Protein AF-A0A9P5UHA1-F1 (afdb_monomer_lite)

Structure (mmCIF, N/CA/C/O backbone):
data_AF-A0A9P5UHA1-F1
#
_entry.id   AF-A0A9P5UHA1-F1
#
loop_
_atom_site.group_PDB
_atom_site.id
_atom_site.type_symbol
_atom_site.label_atom_id
_atom_site.label_alt_id
_atom_site.label_comp_id
_atom_site.label_asym_id
_atom_site.label_entity_id
_atom_site.label_seq_id
_atom_site.pdbx_PDB_ins_code
_atom_site.Cartn_x
_atom_site.Cartn_y
_atom_site.Cartn_z
_atom_site.occupancy
_atom_site.B_iso_or_equiv
_atom_site.auth_seq_id
_atom_site.auth_comp_id
_atom_site.auth_asym_id
_atom_site.auth_atom_id
_atom_site.pdbx_PDB_model_num
ATOM 1 N N . MET A 1 1 ? 18.880 -6.235 7.505 1.00 49.12 1 MET A N 1
ATOM 2 C CA . MET A 1 1 ? 17.506 -5.690 7.528 1.00 49.12 1 MET A CA 1
ATOM 3 C C . MET A 1 1 ? 16.710 -6.531 8.517 1.00 49.12 1 MET A C 1
ATOM 5 O O . MET A 1 1 ? 16.759 -7.749 8.415 1.00 49.12 1 MET A O 1
ATOM 9 N N . ASN A 1 2 ? 16.165 -5.928 9.575 1.00 41.81 2 ASN A N 1
ATOM 10 C CA . ASN A 1 2 ? 15.717 -6.647 10.773 1.00 41.81 2 ASN A CA 1
ATOM 11 C C . ASN A 1 2 ? 14.260 -7.117 10.596 1.00 41.81 2 ASN A C 1
ATOM 13 O O . ASN A 1 2 ? 13.336 -6.338 10.808 1.00 41.81 2 ASN A O 1
ATOM 17 N N . ILE A 1 3 ? 14.070 -8.374 10.176 1.00 53.56 3 ILE A N 1
ATOM 18 C CA . ILE A 1 3 ? 12.766 -9.024 9.904 1.00 53.56 3 ILE A CA 1
ATOM 19 C C . ILE A 1 3 ? 11.757 -8.831 11.053 1.00 53.56 3 ILE A C 1
ATOM 21 O O . ILE A 1 3 ? 10.558 -8.708 10.821 1.00 53.56 3 ILE A O 1
ATOM 25 N N . HIS A 1 4 ? 12.241 -8.707 12.291 1.00 47.53 4 HIS A N 1
ATOM 26 C CA . HIS A 1 4 ? 11.411 -8.481 13.475 1.00 47.53 4 HIS A CA 1
ATOM 27 C C . HIS A 1 4 ? 10.586 -7.186 13.434 1.00 47.53 4 HIS A C 1
ATOM 29 O O . HIS A 1 4 ? 9.484 -7.168 13.974 1.00 47.53 4 HIS A O 1
ATOM 35 N N . ALA A 1 5 ? 11.073 -6.123 12.781 1.00 57.66 5 ALA A N 1
ATOM 36 C CA . ALA A 1 5 ? 10.343 -4.857 12.709 1.00 57.66 5 ALA A CA 1
ATOM 37 C C . ALA A 1 5 ? 9.067 -4.980 11.863 1.00 57.66 5 ALA A C 1
ATOM 39 O O . ALA A 1 5 ? 8.036 -4.440 12.244 1.00 57.66 5 ALA A O 1
ATOM 40 N N . PHE A 1 6 ? 9.122 -5.731 10.759 1.00 56.19 6 PHE A N 1
ATOM 41 C CA . PHE A 1 6 ? 7.968 -5.975 9.889 1.00 56.19 6 PHE A CA 1
ATOM 42 C C . PHE A 1 6 ? 6.950 -6.924 10.528 1.00 56.19 6 PHE A C 1
ATOM 44 O O . PHE A 1 6 ? 5.748 -6.708 10.411 1.00 56.19 6 PHE A O 1
ATOM 51 N N . VAL A 1 7 ? 7.425 -7.936 11.263 1.00 56.34 7 VAL A N 1
ATOM 52 C CA . VAL A 1 7 ? 6.557 -8.894 11.967 1.00 56.34 7 VAL A CA 1
ATOM 53 C C . VAL A 1 7 ? 5.792 -8.231 13.120 1.00 56.34 7 VAL A C 1
ATOM 55 O O . VAL A 1 7 ? 4.604 -8.494 13.291 1.00 56.34 7 VAL A O 1
ATOM 58 N N . GLU A 1 8 ? 6.431 -7.344 13.889 1.00 59.94 8 GLU A N 1
ATOM 59 C CA . GLU A 1 8 ? 5.745 -6.541 14.917 1.00 59.94 8 GLU A CA 1
ATOM 60 C C . GLU A 1 8 ? 4.771 -5.528 14.289 1.00 59.94 8 GLU A C 1
ATOM 62 O O . GLU A 1 8 ? 3.646 -5.372 14.772 1.00 59.94 8 GLU A O 1
ATOM 67 N N . LEU A 1 9 ? 5.140 -4.918 13.151 1.00 58.16 9 LEU A N 1
ATOM 68 C CA . LEU A 1 9 ? 4.223 -4.108 12.335 1.00 58.16 9 LEU A CA 1
ATOM 69 C C . LEU A 1 9 ? 2.974 -4.910 11.927 1.00 58.16 9 LEU A C 1
ATOM 71 O O . LEU A 1 9 ? 1.869 -4.374 11.982 1.00 58.16 9 LEU A O 1
ATOM 75 N N . GLY A 1 10 ? 3.149 -6.211 11.664 1.00 62.62 10 GLY A N 1
ATOM 76 C CA . GLY A 1 10 ? 2.119 -7.237 11.471 1.00 62.62 10 GLY A CA 1
ATOM 77 C C . GLY A 1 10 ? 0.877 -7.074 12.346 1.00 62.62 10 GLY A C 1
ATOM 78 O O . GLY A 1 10 ? -0.252 -7.103 11.865 1.00 62.62 10 GLY A O 1
ATOM 79 N N . ARG A 1 11 ? 1.088 -6.869 13.651 1.00 62.72 11 ARG A N 1
ATOM 80 C CA . ARG A 1 11 ? 0.007 -6.763 14.647 1.00 62.72 11 ARG A CA 1
ATOM 81 C C . ARG A 1 11 ? -0.596 -5.360 14.715 1.00 62.72 11 ARG A C 1
ATOM 83 O O . ARG A 1 11 ? -1.748 -5.207 15.107 1.00 62.72 11 ARG A O 1
ATOM 90 N N . HIS A 1 12 ? 0.159 -4.338 14.317 1.00 62.19 12 HIS A N 1
ATOM 91 C CA . HIS A 1 12 ? -0.316 -2.956 14.227 1.00 62.19 12 HIS A CA 1
ATOM 92 C C . HIS A 1 12 ? -1.093 -2.671 12.931 1.00 62.19 12 HIS A C 1
ATOM 94 O O . HIS A 1 12 ? -1.916 -1.749 12.909 1.00 62.19 12 HIS A O 1
ATOM 100 N N . PHE A 1 13 ? -0.897 -3.479 11.884 1.00 69.12 13 PHE A N 1
ATOM 101 C CA . PHE A 1 13 ? -1.538 -3.319 10.575 1.00 69.12 13 PHE A CA 1
ATOM 102 C C . PHE A 1 13 ? -3.074 -3.390 10.601 1.00 69.12 13 PHE A C 1
ATOM 104 O O . PHE A 1 13 ? -3.727 -2.775 9.760 1.00 69.12 13 PHE A O 1
ATOM 111 N N . GLU A 1 14 ? -3.687 -4.016 11.613 1.00 75.56 14 GLU A N 1
ATOM 112 C CA . GLU A 1 14 ? -5.151 -4.010 11.785 1.00 75.56 14 GLU A CA 1
ATOM 113 C C . GLU A 1 14 ? -5.740 -2.631 12.133 1.00 75.56 14 GLU A C 1
ATOM 115 O O . GLU A 1 14 ? -6.955 -2.419 12.039 1.00 75.56 14 GLU A O 1
ATOM 120 N N . SER A 1 15 ? -4.905 -1.699 12.587 1.00 84.44 15 SER A N 1
ATOM 121 C CA . SER A 1 15 ? -5.307 -0.347 13.0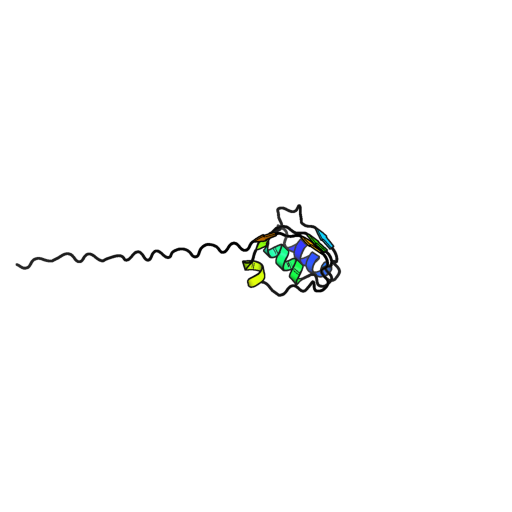00 1.00 84.44 15 SER A CA 1
ATOM 122 C C . SER A 1 15 ? -4.750 0.751 12.104 1.00 84.44 15 SER A C 1
ATOM 124 O O . SER A 1 15 ? -5.079 1.918 12.288 1.00 84.44 15 SER A O 1
ATOM 126 N N . LEU A 1 16 ? -3.892 0.387 11.158 1.00 89.62 16 LEU A N 1
ATOM 127 C CA . LEU A 1 16 ? -3.079 1.340 10.435 1.00 89.62 16 LEU A CA 1
ATOM 128 C C . LEU A 1 16 ? -3.886 1.939 9.274 1.00 89.62 16 LEU A C 1
ATOM 130 O O . LEU A 1 16 ? -4.297 1.232 8.354 1.00 89.62 16 LEU A O 1
ATOM 134 N N . GLU A 1 17 ? -4.147 3.244 9.356 1.00 93.88 17 GLU A N 1
ATOM 135 C CA . GLU A 1 17 ? -4.979 3.983 8.396 1.00 93.88 17 GLU A CA 1
ATOM 136 C C . GLU A 1 17 ? -4.150 4.745 7.356 1.00 93.88 17 GLU A C 1
ATOM 138 O O . GLU A 1 17 ? -4.594 4.909 6.219 1.00 93.88 17 GLU A O 1
ATOM 143 N N . GLU A 1 18 ? -2.936 5.180 7.701 1.00 95.31 18 GLU A N 1
ATOM 144 C CA . GLU A 1 18 ? -2.084 5.977 6.815 1.00 95.31 18 GLU A CA 1
ATOM 145 C C . GLU A 1 18 ? -0.634 5.484 6.822 1.00 95.31 18 GLU A C 1
ATOM 147 O O . GLU A 1 18 ? -0.013 5.356 7.877 1.00 95.31 18 GLU A O 1
ATOM 152 N N . VAL A 1 19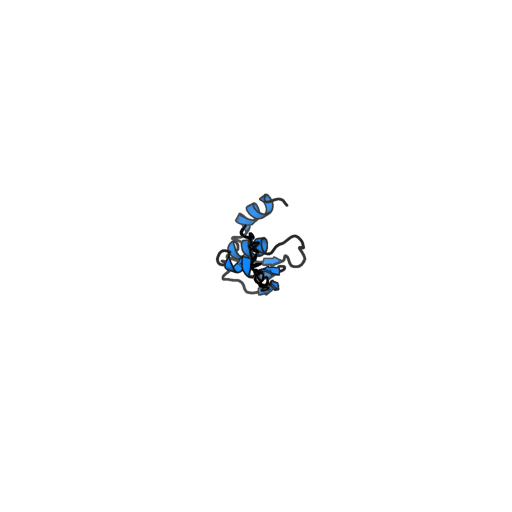 ? -0.086 5.240 5.630 1.00 93.56 19 VAL A N 1
ATOM 153 C CA . VAL A 1 19 ? 1.318 4.861 5.408 1.00 93.56 19 VAL A CA 1
ATOM 154 C C . VAL A 1 19 ? 1.933 5.794 4.371 1.00 93.56 19 VAL A C 1
ATOM 156 O O . VAL A 1 19 ? 1.403 5.908 3.265 1.00 93.56 19 VAL A O 1
ATOM 159 N N . ASP A 1 20 ? 3.080 6.402 4.689 1.00 94.56 20 ASP A N 1
ATOM 160 C CA . ASP A 1 20 ? 3.928 7.105 3.716 1.00 94.56 20 ASP A CA 1
ATOM 161 C C . ASP A 1 20 ? 5.366 6.558 3.757 1.00 94.56 20 ASP A C 1
ATOM 163 O O . ASP A 1 20 ? 6.097 6.739 4.729 1.00 94.56 20 ASP A O 1
ATOM 167 N N . LEU A 1 21 ? 5.753 5.885 2.674 1.00 92.94 21 LEU A N 1
ATOM 168 C CA . LEU A 1 21 ? 7.074 5.318 2.391 1.00 92.94 21 LEU A CA 1
ATOM 169 C C . LEU A 1 21 ? 7.722 5.994 1.171 1.00 92.94 21 LEU A C 1
ATOM 171 O O . LEU A 1 21 ? 8.680 5.478 0.602 1.00 92.94 21 LEU A O 1
ATOM 175 N N . GLY A 1 22 ? 7.207 7.146 0.728 1.00 84.62 22 GLY A N 1
ATOM 176 C CA . GLY A 1 22 ? 7.609 7.787 -0.528 1.00 84.62 22 GLY A CA 1
ATOM 177 C C . GLY A 1 22 ? 9.057 8.293 -0.581 1.00 84.62 22 GLY A C 1
ATOM 178 O O . GLY A 1 22 ? 9.495 8.717 -1.647 1.00 84.62 22 GLY A O 1
ATOM 179 N N . LEU A 1 23 ? 9.783 8.281 0.542 1.00 84.88 23 LEU A N 1
ATOM 180 C CA . LEU A 1 23 ? 11.201 8.657 0.647 1.00 84.88 23 LEU A CA 1
ATOM 181 C C . LEU A 1 23 ? 12.080 7.501 1.154 1.00 84.88 23 LEU A C 1
ATOM 183 O O . LEU A 1 23 ? 13.241 7.711 1.500 1.00 84.88 23 LEU A O 1
ATOM 187 N N . THR A 1 24 ? 11.533 6.288 1.251 1.00 87.75 24 THR A N 1
ATOM 188 C CA . THR A 1 24 ? 12.243 5.142 1.818 1.00 87.75 24 THR A CA 1
ATOM 189 C C . THR A 1 24 ? 12.856 4.296 0.707 1.00 87.75 24 THR A C 1
ATOM 191 O O . THR A 1 24 ? 12.173 3.503 0.069 1.00 87.75 24 THR A O 1
ATOM 194 N N . GLU A 1 25 ? 14.166 4.434 0.498 1.00 84.69 25 GLU A N 1
ATOM 195 C CA . GLU A 1 25 ? 14.905 3.711 -0.555 1.00 84.69 25 GLU A CA 1
ATOM 196 C C . GLU A 1 25 ? 15.044 2.204 -0.289 1.00 84.69 25 GLU A C 1
ATOM 198 O O . GLU A 1 25 ? 15.315 1.428 -1.199 1.00 84.69 25 GLU A O 1
ATOM 203 N N . SER A 1 26 ? 14.858 1.775 0.960 1.00 89.44 26 SER A N 1
ATOM 204 C CA . SER A 1 26 ? 14.985 0.375 1.370 1.00 89.44 26 SER A CA 1
ATOM 205 C C . SER A 1 26 ? 13.691 -0.431 1.248 1.00 89.44 26 SER A C 1
ATOM 207 O O . SER A 1 26 ? 13.670 -1.579 1.682 1.00 89.44 26 SER A O 1
ATOM 209 N N . VAL A 1 27 ? 12.599 0.176 0.776 1.00 91.19 27 VAL A N 1
ATOM 210 C CA . VAL A 1 27 ? 11.316 -0.514 0.601 1.00 91.19 27 VAL A CA 1
ATOM 211 C C . VAL A 1 27 ? 11.270 -1.065 -0.813 1.00 91.19 27 VAL A C 1
ATOM 213 O O . VAL A 1 27 ? 11.276 -0.306 -1.781 1.00 91.19 27 VAL A O 1
ATOM 216 N N . ASP A 1 28 ? 11.227 -2.387 -0.916 1.00 93.19 28 ASP A N 1
ATOM 217 C CA . ASP A 1 28 ? 11.051 -3.078 -2.184 1.00 93.19 28 ASP A CA 1
ATOM 218 C C . ASP A 1 28 ? 9.568 -3.355 -2.483 1.00 93.19 28 ASP A C 1
ATOM 220 O O . ASP A 1 28 ? 8.667 -3.097 -1.680 1.00 93.19 28 ASP A O 1
ATOM 224 N N . SER A 1 29 ? 9.317 -3.866 -3.685 1.00 94.19 29 SER A N 1
ATOM 225 C CA . SER A 1 29 ? 7.971 -4.167 -4.168 1.00 94.19 29 SER A CA 1
ATOM 226 C C . SER A 1 29 ? 7.266 -5.264 -3.352 1.00 94.19 29 SER A C 1
ATOM 228 O O . SER A 1 29 ? 6.058 -5.170 -3.137 1.00 94.19 29 SER A O 1
ATOM 230 N N . HIS A 1 30 ? 7.998 -6.255 -2.826 1.00 94.06 30 HIS A N 1
ATOM 231 C CA . HIS A 1 30 ? 7.411 -7.296 -1.973 1.00 94.06 30 HIS A CA 1
ATOM 232 C C . HIS A 1 30 ? 6.919 -6.706 -0.648 1.00 94.06 30 HIS A C 1
ATOM 234 O O . HIS A 1 30 ? 5.808 -6.992 -0.219 1.00 94.06 30 HIS A O 1
ATOM 240 N N . MET A 1 31 ? 7.687 -5.801 -0.040 1.00 93.62 31 MET A N 1
ATOM 241 C CA . MET A 1 31 ? 7.273 -5.110 1.183 1.00 93.62 31 MET A CA 1
ATOM 242 C C . MET A 1 31 ? 6.025 -4.245 0.965 1.00 93.62 31 MET A C 1
ATOM 244 O O . MET A 1 31 ? 5.181 -4.144 1.855 1.00 93.62 31 MET A O 1
ATOM 248 N N . VAL A 1 32 ? 5.888 -3.613 -0.208 1.00 94.50 32 VAL A N 1
ATOM 249 C CA . VAL A 1 32 ? 4.663 -2.881 -0.573 1.00 94.50 32 VAL A CA 1
ATOM 250 C C . VAL A 1 32 ? 3.477 -3.838 -0.663 1.00 94.50 32 VAL A C 1
ATOM 252 O O . VAL A 1 32 ? 2.421 -3.552 -0.096 1.00 94.50 32 VAL A O 1
ATOM 255 N N . GLN A 1 33 ? 3.657 -4.971 -1.342 1.00 95.44 33 GLN A N 1
ATOM 256 C CA . GLN A 1 33 ? 2.635 -6.004 -1.471 1.00 95.44 33 GLN A CA 1
ATOM 257 C C . GLN A 1 33 ? 2.189 -6.521 -0.088 1.00 95.44 33 GLN A C 1
ATOM 259 O O . GLN A 1 33 ? 0.993 -6.499 0.206 1.00 95.44 33 GLN A O 1
ATOM 264 N N . ASP A 1 34 ? 3.131 -6.848 0.802 1.00 93.00 34 ASP A N 1
ATOM 265 C CA . ASP A 1 34 ? 2.857 -7.317 2.169 1.00 93.00 34 ASP A CA 1
ATOM 266 C C . ASP A 1 34 ? 2.003 -6.323 2.974 1.00 93.00 34 ASP A C 1
ATOM 268 O O . ASP A 1 34 ? 1.084 -6.714 3.701 1.00 93.00 34 ASP A O 1
ATOM 272 N N . ILE A 1 35 ? 2.273 -5.020 2.841 1.00 92.31 35 ILE A N 1
ATOM 273 C CA . ILE A 1 35 ? 1.506 -3.970 3.525 1.00 92.31 35 ILE A CA 1
ATOM 274 C C . ILE A 1 35 ? 0.062 -3.935 3.011 1.00 92.31 35 ILE A C 1
ATOM 276 O O . ILE A 1 35 ? -0.874 -3.888 3.814 1.00 92.31 35 ILE A O 1
ATOM 280 N N . LEU A 1 36 ? -0.139 -3.979 1.691 1.00 93.69 36 LEU A N 1
ATOM 281 C CA . LEU A 1 36 ? -1.474 -3.946 1.079 1.00 93.69 36 LEU A CA 1
ATOM 282 C C . LEU A 1 36 ? -2.293 -5.214 1.393 1.00 93.69 36 LEU A C 1
ATOM 284 O O . LEU A 1 36 ? -3.522 -5.151 1.504 1.00 93.69 36 LEU A O 1
ATOM 288 N N . GLU A 1 37 ? -1.622 -6.348 1.592 1.00 94.00 37 GLU A N 1
ATOM 289 C CA . GLU A 1 37 ? -2.219 -7.615 2.035 1.00 94.00 37 GLU A CA 1
ATOM 290 C C . GLU A 1 37 ? -2.513 -7.675 3.540 1.00 94.00 37 GLU A C 1
ATOM 292 O O . GLU A 1 37 ? -3.392 -8.429 3.958 1.00 94.00 37 GLU A O 1
ATOM 297 N N . SER A 1 38 ? -1.826 -6.872 4.355 1.00 91.69 38 SER A N 1
ATOM 298 C CA . SER A 1 38 ? -1.921 -6.952 5.821 1.00 91.69 38 SER A CA 1
ATOM 299 C C . SER A 1 38 ? -2.744 -5.834 6.470 1.00 91.69 38 SER A C 1
ATOM 301 O O . SER A 1 38 ? -3.140 -5.978 7.625 1.00 91.69 38 SER A O 1
ATOM 303 N N . CYS A 1 39 ? -3.027 -4.726 5.769 1.00 92.94 39 CYS A N 1
ATOM 304 C CA . CYS A 1 39 ? -3.652 -3.529 6.358 1.00 92.94 39 CYS A CA 1
ATOM 305 C C . CYS A 1 39 ? -5.122 -3.325 5.928 1.00 92.94 39 CYS A C 1
ATOM 307 O O . CYS A 1 39 ? -5.400 -2.530 5.025 1.00 92.94 39 CYS A O 1
ATOM 309 N N . PRO A 1 40 ? -6.117 -3.966 6.572 1.00 93.12 40 PRO A N 1
ATOM 310 C CA . PRO A 1 40 ? -7.516 -3.890 6.134 1.00 93.12 40 PRO A CA 1
ATOM 311 C C . PRO A 1 40 ? -8.159 -2.509 6.309 1.00 93.12 40 PRO A C 1
ATOM 313 O O . PRO A 1 40 ? -9.115 -2.178 5.605 1.00 93.12 40 PRO A O 1
ATOM 316 N N . LYS A 1 41 ? -7.647 -1.697 7.240 1.00 93.75 41 LYS A N 1
ATOM 317 C CA . LYS A 1 41 ? -8.167 -0.353 7.538 1.00 93.75 41 LYS A CA 1
ATOM 318 C C . LYS A 1 41 ? -7.415 0.771 6.833 1.00 93.75 41 LYS A C 1
ATOM 320 O O . LYS A 1 41 ? -7.733 1.931 7.065 1.00 93.75 41 LYS A O 1
ATOM 325 N N . LEU A 1 42 ? -6.465 0.443 5.961 1.00 95.25 42 LEU A N 1
ATOM 326 C CA . LEU A 1 42 ? -5.662 1.442 5.272 1.00 95.25 42 LEU A CA 1
ATOM 327 C C . LEU A 1 42 ? -6.550 2.348 4.406 1.00 95.25 42 LEU A C 1
ATOM 329 O O . LEU A 1 42 ? -7.311 1.874 3.562 1.00 95.25 42 LEU A O 1
ATOM 333 N N . LEU A 1 43 ? -6.452 3.655 4.640 1.00 97.06 43 LEU A N 1
ATOM 334 C CA . LEU A 1 43 ? -7.180 4.722 3.955 1.00 97.06 43 LEU A CA 1
ATOM 335 C C . LEU A 1 43 ? -6.266 5.484 2.993 1.00 97.06 43 LEU A C 1
ATOM 337 O O . LEU A 1 43 ? -6.698 5.840 1.895 1.00 97.06 43 LEU A O 1
ATOM 341 N N . THR A 1 44 ? -5.009 5.698 3.382 1.00 97.50 44 THR A N 1
ATOM 342 C CA . THR A 1 44 ? -4.015 6.410 2.576 1.00 97.50 44 THR A CA 1
ATOM 343 C C . THR A 1 44 ? -2.726 5.606 2.490 1.00 97.50 44 THR A C 1
ATOM 345 O O . THR A 1 44 ? -2.132 5.260 3.509 1.00 97.50 44 THR A O 1
ATOM 348 N N . PHE A 1 45 ? -2.264 5.349 1.269 1.00 96.50 45 PHE A N 1
ATOM 349 C CA . PHE A 1 45 ? -0.981 4.704 1.019 1.00 96.50 45 PHE A CA 1
ATOM 350 C C . PHE A 1 45 ? -0.136 5.531 0.058 1.00 96.50 45 PHE A C 1
ATOM 352 O O . PHE A 1 45 ? -0.552 5.838 -1.061 1.00 96.50 45 PHE A O 1
ATOM 359 N N . ARG A 1 46 ? 1.089 5.844 0.465 1.00 97.19 46 ARG A N 1
ATOM 360 C CA . ARG A 1 46 ? 2.123 6.369 -0.414 1.00 97.19 46 ARG A CA 1
ATOM 361 C C . ARG A 1 46 ? 3.348 5.479 -0.317 1.00 97.19 46 ARG A C 1
ATOM 363 O O . ARG A 1 46 ? 3.860 5.261 0.771 1.00 97.19 46 ARG A O 1
ATOM 370 N N . GLY A 1 47 ? 3.818 4.977 -1.448 1.00 94.50 47 GLY A N 1
ATOM 371 C CA . GLY A 1 47 ? 4.937 4.046 -1.500 1.00 94.50 47 GLY A CA 1
ATOM 372 C C . GLY A 1 47 ? 5.818 4.250 -2.726 1.00 94.50 47 GLY A C 1
ATOM 373 O O . GLY A 1 47 ? 5.536 5.132 -3.545 1.00 94.50 47 GLY A O 1
ATOM 374 N N . PRO A 1 48 ? 6.901 3.464 -2.828 1.00 93.69 48 PRO A N 1
ATOM 375 C CA . PRO A 1 48 ? 7.788 3.456 -3.983 1.00 93.69 48 PRO A CA 1
ATOM 376 C C . PRO A 1 48 ? 7.123 2.703 -5.154 1.00 93.69 48 PRO A C 1
ATOM 378 O O . PRO A 1 48 ? 5.945 2.906 -5.454 1.00 93.69 48 PRO A O 1
ATOM 381 N N . THR A 1 49 ? 7.873 1.868 -5.862 1.00 94.94 49 THR A N 1
ATOM 382 C CA . THR A 1 49 ? 7.381 1.086 -6.996 1.00 94.94 49 THR A CA 1
ATOM 383 C C . THR A 1 49 ? 6.860 -0.275 -6.538 1.00 94.94 49 THR A C 1
ATOM 385 O O . THR A 1 49 ? 7.472 -0.911 -5.683 1.00 94.94 49 THR A O 1
ATOM 388 N N . ILE A 1 50 ? 5.761 -0.734 -7.137 1.00 95.38 50 ILE A N 1
ATOM 389 C CA . ILE A 1 50 ? 5.288 -2.117 -7.060 1.00 95.38 50 ILE A CA 1
ATOM 390 C C . ILE A 1 50 ? 5.369 -2.769 -8.444 1.00 95.38 50 ILE A C 1
ATOM 392 O O . ILE A 1 50 ? 4.956 -2.187 -9.450 1.00 95.38 50 ILE A O 1
ATOM 396 N N . ASN A 1 51 ? 5.899 -3.983 -8.491 1.00 95.38 51 ASN A N 1
ATOM 397 C CA . ASN A 1 51 ? 6.078 -4.772 -9.699 1.00 95.38 51 ASN A CA 1
ATOM 398 C C . ASN A 1 51 ? 4.821 -5.593 -9.987 1.00 95.38 51 ASN A C 1
ATOM 400 O O . ASN A 1 51 ? 4.250 -6.222 -9.095 1.00 95.38 51 ASN A O 1
ATOM 404 N N . ALA A 1 52 ? 4.437 -5.682 -11.258 1.00 94.12 52 ALA A N 1
ATOM 405 C CA . ALA A 1 52 ? 3.308 -6.500 -11.690 1.00 94.12 52 ALA A CA 1
ATOM 406 C C . ALA A 1 52 ? 3.485 -7.988 -11.340 1.00 94.12 52 ALA A C 1
ATOM 408 O O . ALA A 1 52 ? 2.502 -8.658 -11.032 1.00 94.12 52 ALA A O 1
ATOM 409 N N . SER A 1 53 ? 4.723 -8.499 -11.341 1.00 93.88 53 SER A N 1
ATOM 410 C CA . SER A 1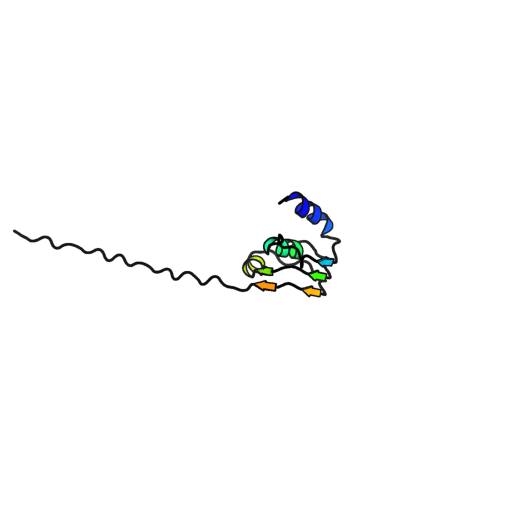 53 ? 5.022 -9.870 -10.907 1.00 93.88 53 SER A CA 1
ATOM 411 C C . SER A 1 53 ? 4.581 -10.132 -9.473 1.00 93.88 53 SER A C 1
ATOM 413 O O . SER A 1 53 ? 4.061 -11.203 -9.182 1.00 93.88 53 SER A O 1
ATOM 415 N N . ASP A 1 54 ? 4.759 -9.154 -8.590 1.00 94.25 54 ASP A N 1
ATOM 416 C CA . ASP A 1 54 ? 4.524 -9.321 -7.157 1.00 94.25 54 ASP A CA 1
ATOM 417 C C . ASP A 1 54 ? 3.032 -9.205 -6.851 1.00 94.25 54 ASP A C 1
ATOM 419 O O . ASP A 1 54 ? 2.521 -9.929 -6.008 1.00 94.25 54 ASP A O 1
ATOM 423 N N . ILE A 1 55 ? 2.303 -8.397 -7.626 1.00 94.31 55 ILE A N 1
ATOM 424 C CA . ILE A 1 55 ? 0.836 -8.347 -7.586 1.00 94.31 55 ILE A CA 1
ATOM 425 C C . ILE A 1 55 ? 0.226 -9.670 -8.064 1.00 94.31 55 ILE A C 1
ATOM 427 O O . ILE A 1 55 ? -0.733 -10.157 -7.474 1.00 94.31 55 ILE A O 1
ATOM 431 N N . VAL A 1 56 ? 0.751 -10.244 -9.154 1.00 93.38 56 VAL A N 1
ATOM 432 C CA . VAL A 1 56 ? 0.217 -11.488 -9.738 1.00 93.38 56 VAL A CA 1
ATOM 433 C C . VAL A 1 56 ? 0.537 -12.704 -8.870 1.00 93.38 56 VAL A C 1
ATOM 435 O O . VAL A 1 56 ? -0.295 -13.602 -8.758 1.00 93.38 56 VAL A O 1
ATOM 438 N N . ASN A 1 57 ? 1.734 -12.746 -8.281 1.00 93.62 57 ASN A N 1
ATOM 439 C CA . ASN A 1 57 ? 2.177 -13.859 -7.440 1.00 93.62 57 ASN A CA 1
ATOM 440 C C . ASN A 1 57 ? 1.769 -13.705 -5.965 1.00 93.62 57 ASN A C 1
ATOM 442 O O . ASN A 1 57 ? 1.828 -14.685 -5.223 1.00 93.62 57 ASN A O 1
ATOM 446 N N . GLY A 1 58 ? 1.395 -12.496 -5.543 1.00 93.31 58 GLY A N 1
ATOM 447 C CA . GLY A 1 58 ? 0.961 -12.179 -4.187 1.00 93.31 58 GLY A CA 1
ATOM 448 C C . GLY A 1 58 ? -0.496 -12.545 -3.897 1.00 93.31 58 GLY A C 1
ATOM 449 O O . GLY A 1 58 ? -1.250 -13.030 -4.743 1.00 93.31 58 GLY A O 1
ATOM 450 N N . GLY A 1 59 ? -0.892 -12.311 -2.652 1.00 94.38 59 GLY A N 1
ATOM 451 C CA . GLY A 1 59 ? -2.259 -12.397 -2.170 1.00 94.38 59 GLY A CA 1
ATOM 452 C C . GLY A 1 59 ? -3.122 -11.174 -2.525 1.00 94.38 59 GLY A C 1
ATOM 453 O O . GLY A 1 59 ? -2.645 -10.137 -2.994 1.00 94.38 59 GLY A O 1
ATOM 454 N N . PRO A 1 60 ? -4.446 -11.276 -2.317 1.00 95.19 60 PRO A N 1
ATOM 455 C CA . PRO A 1 60 ? -5.361 -10.174 -2.574 1.00 95.19 60 PRO A CA 1
ATOM 456 C C . PRO A 1 60 ? -5.168 -9.047 -1.556 1.00 95.19 60 PRO A C 1
ATOM 458 O O . PRO A 1 60 ? -5.106 -9.284 -0.351 1.00 95.19 60 PRO A O 1
ATOM 461 N N . TRP A 1 61 ? -5.191 -7.802 -2.026 1.00 94.62 61 TRP A N 1
ATOM 462 C CA . TRP A 1 61 ? -5.149 -6.644 -1.136 1.00 94.62 61 TRP A CA 1
ATOM 463 C C . TRP A 1 61 ? -6.411 -6.563 -0.270 1.00 94.62 61 TRP A C 1
ATOM 465 O O . TRP A 1 61 ? -7.544 -6.619 -0.764 1.00 94.62 61 TRP A O 1
ATOM 475 N N . VAL A 1 62 ? -6.217 -6.406 1.039 1.00 94.50 62 VAL A N 1
ATOM 476 C CA . VAL A 1 62 ? -7.306 -6.395 2.031 1.00 94.50 62 VAL A CA 1
ATOM 477 C C . VAL A 1 62 ? -7.749 -4.982 2.411 1.00 94.50 62 VAL A C 1
ATOM 479 O O . VAL A 1 62 ? -8.782 -4.823 3.063 1.00 94.50 62 VAL A O 1
ATOM 482 N N . CYS A 1 63 ? -7.020 -3.952 1.971 1.00 93.81 63 CYS A N 1
ATOM 483 C CA . CYS A 1 63 ? -7.285 -2.529 2.200 1.00 93.81 63 CYS A CA 1
ATOM 484 C C . CYS A 1 63 ? -8.507 -2.000 1.415 1.00 93.81 63 CYS A C 1
ATOM 486 O O . CYS A 1 63 ? -8.410 -1.096 0.586 1.00 93.81 63 CYS A O 1
ATOM 488 N N . ARG A 1 64 ? -9.697 -2.558 1.664 1.00 92.62 64 ARG A N 1
ATOM 489 C CA . ARG A 1 64 ? -10.939 -2.238 0.925 1.00 92.62 64 ARG A CA 1
ATOM 490 C C . AR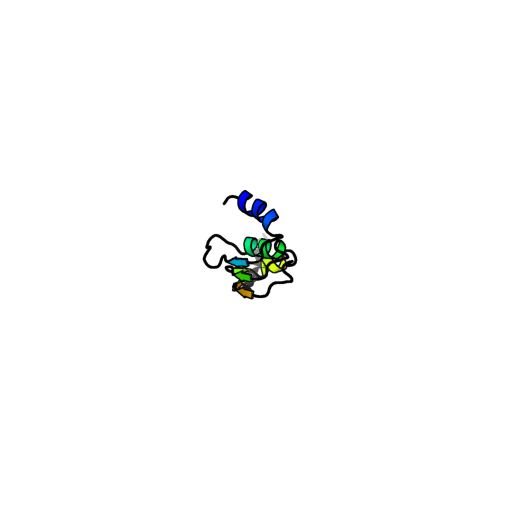G A 1 64 ? -11.444 -0.806 1.124 1.00 92.62 64 ARG A C 1
ATOM 492 O O . ARG A 1 64 ? -12.276 -0.346 0.349 1.00 92.62 64 ARG A O 1
ATOM 499 N N . SER A 1 65 ? -10.958 -0.126 2.159 1.00 93.88 65 SER A N 1
ATOM 500 C CA . SER A 1 65 ? -11.324 1.253 2.497 1.00 93.88 65 SER A CA 1
ATOM 501 C C . SER A 1 65 ? -10.337 2.293 1.956 1.00 93.88 65 SER A C 1
ATOM 503 O O . SER A 1 65 ? -10.454 3.466 2.315 1.00 93.88 65 SER A O 1
ATOM 505 N N . LEU A 1 66 ? -9.380 1.890 1.111 1.00 96.06 66 LEU A N 1
ATOM 506 C CA . LEU A 1 66 ? -8.350 2.774 0.572 1.00 96.06 66 LEU A CA 1
ATOM 507 C C . LEU A 1 66 ? -8.978 3.898 -0.264 1.00 96.06 66 LEU A C 1
ATOM 509 O O . LEU A 1 66 ? -9.710 3.658 -1.223 1.00 96.06 66 LEU A O 1
ATOM 513 N N . ARG A 1 67 ? -8.688 5.143 0.114 1.00 97.19 67 ARG A N 1
ATOM 514 C CA . ARG A 1 67 ? -9.211 6.369 -0.509 1.00 97.19 67 ARG A CA 1
ATOM 515 C C . ARG A 1 67 ? -8.169 7.071 -1.364 1.00 97.19 67 ARG A C 1
ATOM 517 O O . ARG A 1 67 ? -8.519 7.703 -2.356 1.00 97.19 67 ARG A O 1
ATOM 524 N N . SER A 1 68 ? -6.905 6.992 -0.960 1.00 97.56 68 SER A N 1
ATOM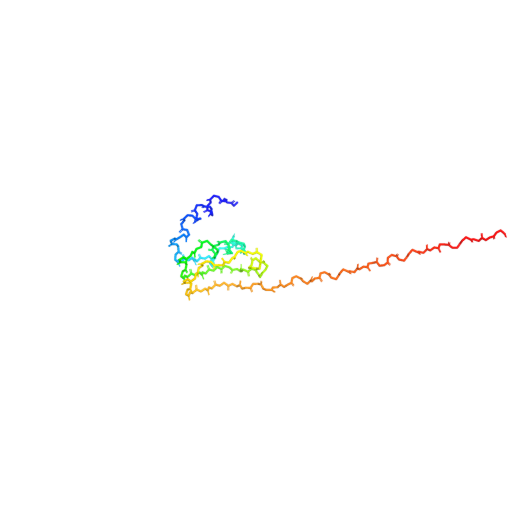 525 C CA . SER A 1 68 ? -5.790 7.654 -1.628 1.00 97.56 68 SER A CA 1
ATOM 526 C C . SER A 1 68 ? -4.619 6.692 -1.758 1.00 97.56 68 SER A C 1
ATOM 528 O O . SER A 1 68 ? -4.180 6.100 -0.774 1.00 97.56 68 SER A O 1
ATOM 530 N N . MET A 1 69 ? -4.110 6.539 -2.979 1.00 95.81 69 MET A N 1
ATOM 531 C CA . MET A 1 69 ? -2.962 5.692 -3.276 1.00 95.81 69 MET A CA 1
ATOM 532 C C . MET A 1 69 ? -2.004 6.429 -4.205 1.00 95.81 69 MET A C 1
ATOM 534 O O . MET A 1 69 ? -2.407 6.915 -5.262 1.00 95.81 69 MET A O 1
ATOM 538 N N . LYS A 1 70 ? -0.728 6.495 -3.822 1.00 97.06 70 LYS A N 1
ATOM 539 C CA . LYS A 1 70 ? 0.341 7.067 -4.640 1.00 97.06 70 LYS A CA 1
ATOM 540 C C . LYS A 1 70 ? 1.563 6.159 -4.623 1.00 97.06 70 LYS A C 1
ATOM 542 O O . LYS A 1 70 ? 2.319 6.151 -3.659 1.00 97.06 70 LYS A O 1
ATOM 547 N N . LEU A 1 71 ? 1.758 5.430 -5.709 1.00 95.19 71 LEU A N 1
ATOM 548 C CA . LEU A 1 71 ? 2.896 4.546 -5.937 1.00 95.19 71 LEU A CA 1
ATOM 549 C C . LEU A 1 71 ? 3.121 4.413 -7.450 1.00 95.19 71 LEU A C 1
ATOM 551 O O . LEU A 1 71 ? 2.270 4.844 -8.236 1.00 95.19 71 LEU A O 1
ATOM 555 N N . LEU A 1 72 ? 4.250 3.845 -7.866 1.00 95.56 72 LEU A N 1
ATOM 556 C CA . LEU A 1 72 ? 4.531 3.562 -9.278 1.00 95.56 72 LEU A CA 1
ATOM 557 C C . LEU A 1 72 ? 4.251 2.089 -9.585 1.00 95.56 72 LEU A C 1
ATOM 559 O O . LEU A 1 72 ? 4.685 1.221 -8.841 1.00 95.56 72 LEU A O 1
ATOM 563 N N . PHE A 1 73 ? 3.556 1.805 -10.685 1.00 95.12 73 PHE A N 1
ATOM 564 C CA . PHE A 1 73 ? 3.376 0.437 -11.173 1.00 95.12 73 PHE A CA 1
ATOM 565 C C . PHE A 1 73 ? 4.439 0.126 -12.221 1.00 95.12 73 PHE A C 1
ATOM 567 O O . PHE A 1 73 ? 4.451 0.746 -13.287 1.00 95.12 73 PHE A O 1
ATOM 574 N N . ASP A 1 74 ? 5.305 -0.840 -11.934 1.00 94.69 74 ASP A N 1
ATOM 575 C CA . ASP A 1 74 ? 6.231 -1.392 -12.914 1.00 94.69 74 ASP A CA 1
ATOM 576 C C . ASP A 1 74 ? 5.609 -2.625 -13.573 1.00 94.69 74 ASP A C 1
ATOM 578 O O . ASP A 1 74 ? 5.455 -3.689 -12.973 1.00 94.69 74 ASP A O 1
ATOM 582 N N . VAL A 1 75 ? 5.211 -2.448 -14.831 1.00 93.06 75 VAL A N 1
ATOM 583 C CA . VAL A 1 75 ? 4.618 -3.489 -15.680 1.00 93.06 75 VAL A CA 1
ATOM 584 C C . VAL A 1 75 ? 5.611 -4.016 -16.714 1.00 93.06 75 VAL A C 1
ATOM 586 O O . VAL A 1 75 ? 5.206 -4.627 -17.705 1.00 93.06 75 VAL A O 1
ATOM 589 N N . THR A 1 76 ? 6.908 -3.751 -16.537 1.00 89.50 76 THR A N 1
ATOM 590 C CA . THR A 1 76 ? 7.919 -4.243 -17.467 1.00 89.50 76 THR A CA 1
ATOM 591 C C . THR A 1 76 ? 7.938 -5.768 -17.448 1.00 89.50 76 THR A C 1
ATOM 593 O O . THR A 1 76 ? 8.230 -6.425 -16.451 1.00 89.50 76 THR A O 1
ATOM 596 N N . VAL A 1 77 ? 7.580 -6.355 -18.589 1.00 69.62 77 VAL A N 1
ATOM 597 C CA . VAL A 1 77 ? 7.724 -7.790 -18.812 1.00 69.62 77 VAL A CA 1
ATOM 598 C C . VAL A 1 77 ? 9.174 -8.004 -19.233 1.00 69.62 77 VAL A C 1
ATOM 600 O O . VAL A 1 77 ? 9.567 -7.460 -20.272 1.00 69.62 77 VAL A O 1
ATOM 603 N N . PRO A 1 78 ? 9.991 -8.758 -18.475 1.00 66.19 78 PRO A N 1
ATOM 604 C CA . PRO A 1 78 ? 11.324 -9.101 -18.939 1.00 66.19 78 PRO A CA 1
ATOM 605 C C . PRO A 1 78 ? 11.155 -9.842 -20.261 1.00 66.19 78 PRO A C 1
ATOM 607 O O . PRO A 1 78 ? 10.467 -10.863 -20.318 1.00 66.19 78 PRO A O 1
ATOM 610 N N . ALA A 1 79 ? 11.703 -9.266 -21.336 1.00 64.25 79 ALA A N 1
ATOM 611 C CA . ALA A 1 79 ? 11.594 -9.820 -22.676 1.00 64.25 79 ALA A CA 1
ATOM 612 C C . ALA A 1 79 ? 11.967 -11.300 -22.603 1.00 64.25 79 ALA A C 1
ATOM 614 O O . ALA A 1 79 ? 13.091 -11.631 -22.218 1.00 64.25 79 ALA A O 1
ATOM 615 N N . ALA A 1 80 ? 10.996 -12.173 -22.891 1.00 61.41 80 ALA A N 1
ATOM 616 C CA . ALA A 1 80 ? 11.202 -13.609 -22.897 1.00 61.41 80 ALA A CA 1
ATOM 617 C C . ALA A 1 80 ? 12.460 -13.874 -23.720 1.00 61.41 80 ALA A C 1
ATOM 619 O O . ALA A 1 80 ? 12.507 -13.523 -24.901 1.00 61.41 80 ALA A O 1
ATOM 620 N N . GLY A 1 81 ? 13.498 -14.397 -23.063 1.00 58.31 81 GLY A N 1
ATOM 621 C CA . GLY A 1 81 ? 14.762 -14.684 -23.712 1.00 58.31 81 GLY A CA 1
ATOM 622 C C . GLY A 1 81 ? 14.472 -15.465 -24.982 1.00 58.31 81 GLY A C 1
ATOM 623 O O . GLY A 1 81 ? 13.864 -16.536 -24.933 1.00 58.31 81 GLY A O 1
ATOM 624 N N . THR A 1 82 ? 14.875 -14.904 -26.120 1.00 53.94 82 THR A N 1
ATOM 625 C CA . THR A 1 82 ? 15.039 -15.646 -27.359 1.00 53.94 82 THR A CA 1
ATOM 626 C C . THR A 1 82 ? 15.938 -16.823 -27.025 1.00 53.94 82 THR A C 1
ATOM 628 O O . THR A 1 82 ? 17.160 -16.709 -26.928 1.00 53.94 82 THR A O 1
ATOM 631 N N . SER A 1 83 ? 15.307 -17.967 -26.788 1.00 56.06 83 SER A N 1
ATOM 632 C CA . SER A 1 83 ? 15.951 -19.261 -26.692 1.00 56.06 83 SER A CA 1
ATOM 633 C C . SER A 1 83 ? 16.457 -19.551 -28.097 1.00 56.06 83 SER A C 1
ATOM 635 O O . SER A 1 83 ? 15.793 -20.190 -28.909 1.00 56.06 83 SER A O 1
ATOM 637 N N . SER A 1 84 ? 17.622 -18.991 -28.418 1.00 56.62 84 SER A N 1
ATOM 638 C CA . SER A 1 84 ? 18.400 -19.386 -29.579 1.00 56.62 84 SER A CA 1
ATOM 639 C C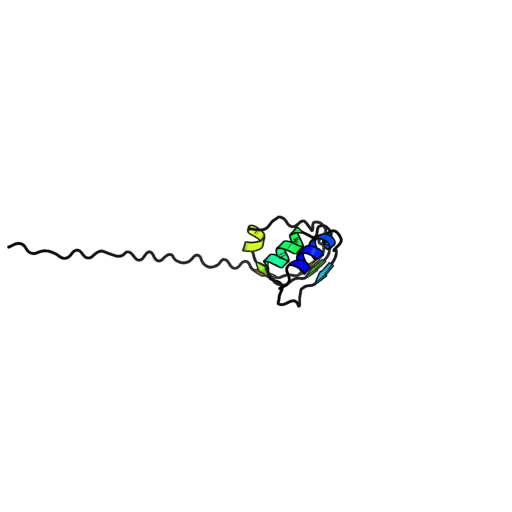 . SER A 1 84 ? 18.792 -20.840 -29.349 1.00 56.62 84 SER A C 1
ATOM 641 O O . SER A 1 84 ? 19.790 -21.129 -28.693 1.00 56.62 84 SER A O 1
ATOM 643 N N . GLN A 1 85 ? 17.961 -21.763 -29.834 1.00 53.00 85 GLN A N 1
ATOM 644 C CA . GLN A 1 85 ? 18.360 -23.145 -30.041 1.00 53.00 85 GLN A CA 1
ATOM 645 C C . GLN A 1 85 ? 19.494 -23.128 -31.064 1.00 53.00 85 GLN A C 1
ATOM 647 O O . GLN A 1 85 ? 19.282 -23.003 -32.269 1.00 53.00 85 GLN A O 1
ATOM 652 N N . SER A 1 86 ? 20.721 -23.217 -30.568 1.00 54.81 86 SER A N 1
ATOM 653 C CA . SER A 1 86 ? 21.885 -23.582 -31.354 1.00 54.81 86 SER A CA 1
ATOM 654 C C . SER A 1 86 ? 21.677 -25.008 -31.861 1.00 54.81 86 SER A C 1
ATOM 656 O O . SER A 1 86 ? 21.880 -25.988 -31.147 1.00 54.81 86 SER A O 1
ATOM 658 N N . VAL A 1 87 ? 21.231 -25.133 -33.112 1.00 63.16 87 VAL A N 1
ATOM 659 C CA . VAL A 1 87 ? 21.256 -26.405 -33.836 1.00 63.16 87 VAL A CA 1
ATOM 660 C C . VAL A 1 87 ? 22.714 -26.791 -34.092 1.00 63.16 87 VAL A C 1
ATOM 662 O O . VAL A 1 87 ? 23.342 -26.368 -35.060 1.00 63.16 87 VAL A O 1
ATOM 665 N N . SER A 1 88 ? 23.280 -27.593 -33.195 1.00 56.47 88 SER A N 1
ATOM 666 C CA . SER A 1 88 ? 24.562 -28.257 -33.420 1.00 56.47 88 SER A CA 1
ATOM 667 C C . SER A 1 88 ? 24.389 -29.292 -34.532 1.00 56.47 88 SER A C 1
ATOM 669 O O . SER A 1 88 ? 23.983 -30.427 -34.294 1.00 56.47 88 SER A O 1
ATOM 671 N N . SER A 1 89 ? 24.670 -28.884 -35.769 1.00 55.59 89 SER A N 1
ATOM 672 C CA . SER A 1 89 ? 24.771 -29.790 -36.913 1.00 55.59 89 SER A CA 1
ATOM 673 C C . SER A 1 89 ? 26.035 -30.635 -36.756 1.00 55.59 89 SER A C 1
ATOM 675 O O . SER A 1 89 ? 27.150 -30.136 -36.896 1.00 55.59 89 SER A O 1
ATOM 677 N N . ALA A 1 90 ? 25.860 -31.913 -36.425 1.00 54.19 90 ALA A N 1
ATOM 678 C CA . ALA A 1 90 ? 26.934 -32.894 -36.387 1.00 54.19 90 ALA A CA 1
ATOM 679 C C . ALA A 1 90 ? 27.445 -33.157 -37.815 1.00 54.19 90 ALA A C 1
ATOM 681 O O . ALA A 1 90 ? 26.776 -33.800 -38.624 1.00 54.19 90 ALA A O 1
ATOM 682 N N . ALA A 1 91 ? 28.639 -32.653 -38.127 1.00 56.25 91 ALA A N 1
ATOM 683 C CA . ALA A 1 91 ? 29.366 -33.012 -39.336 1.00 56.25 91 ALA A CA 1
ATOM 684 C C . ALA A 1 91 ? 29.857 -34.463 -39.212 1.00 56.25 91 ALA A C 1
ATOM 686 O O . ALA A 1 91 ? 30.729 -34.771 -38.402 1.00 56.25 91 ALA A O 1
ATOM 687 N N . SER A 1 92 ? 29.272 -35.361 -40.004 1.00 55.97 92 SER A N 1
ATOM 688 C CA . SER A 1 92 ? 29.762 -36.730 -40.167 1.00 55.97 92 SER A CA 1
ATOM 689 C C . SER A 1 92 ? 30.857 -36.740 -41.235 1.00 55.97 92 SER A C 1
ATOM 691 O O . SER A 1 92 ? 30.595 -36.432 -42.397 1.00 55.97 92 SER A O 1
ATOM 693 N N . SER A 1 93 ? 32.086 -37.065 -40.836 1.00 68.62 93 SER A N 1
ATOM 694 C CA . SER A 1 93 ? 33.219 -37.266 -41.746 1.00 68.62 93 SER A CA 1
ATOM 695 C C . SER A 1 93 ? 32.991 -38.485 -42.654 1.00 68.62 93 SER A C 1
ATOM 697 O O . SER A 1 93 ? 32.545 -39.522 -42.161 1.00 68.62 93 SER A O 1
ATOM 699 N N . PRO A 1 94 ? 33.340 -38.420 -43.950 1.00 61.94 94 PRO A N 1
ATOM 700 C CA . PRO A 1 94 ? 33.316 -39.581 -44.832 1.00 61.94 94 PRO A CA 1
ATOM 701 C C . PRO A 1 94 ? 34.563 -40.453 -44.619 1.00 61.94 94 PRO A C 1
ATOM 703 O O . PRO A 1 94 ? 35.694 -39.977 -44.718 1.00 61.94 94 PRO A O 1
ATOM 706 N N . SER A 1 95 ? 34.362 -41.742 -44.342 1.00 65.88 95 SER A N 1
ATOM 707 C CA . SER A 1 95 ? 35.405 -42.767 -44.405 1.00 65.88 95 SER A CA 1
ATOM 708 C C . SER A 1 95 ? 35.527 -43.303 -45.837 1.00 65.88 95 SER A C 1
ATOM 710 O O . SER A 1 95 ? 34.560 -43.790 -46.421 1.00 65.88 95 SER A O 1
ATOM 712 N N . SER A 1 96 ? 36.726 -43.207 -46.414 1.00 64.31 96 SER A N 1
ATOM 713 C CA . SER A 1 96 ? 37.060 -43.784 -47.723 1.00 64.31 96 SER A CA 1
ATOM 714 C C . SER A 1 96 ? 37.081 -45.319 -47.678 1.00 64.31 96 SER A C 1
ATOM 716 O O . SER A 1 96 ? 37.589 -45.880 -46.701 1.00 64.31 96 SER A O 1
ATOM 718 N N . PRO A 1 97 ? 36.613 -46.023 -48.724 1.00 68.06 97 PRO A N 1
ATOM 719 C CA . PRO A 1 97 ? 36.871 -47.447 -48.883 1.00 68.06 97 PRO A CA 1
ATOM 720 C C . PRO A 1 97 ? 38.229 -47.703 -49.562 1.00 68.06 97 PRO A C 1
ATOM 722 O O . PRO A 1 97 ? 38.769 -46.839 -50.254 1.00 68.06 97 PRO A O 1
ATOM 725 N N . LYS A 1 98 ? 38.756 -48.899 -49.283 1.00 58.09 98 LYS A N 1
ATOM 726 C CA . LYS A 1 98 ? 40.005 -49.503 -49.776 1.00 58.09 98 LYS A CA 1
ATOM 727 C C . LYS A 1 98 ? 40.122 -49.562 -51.295 1.00 58.09 98 LYS A C 1
ATOM 729 O O . LYS A 1 98 ? 39.085 -49.820 -51.941 1.00 58.09 98 LYS A O 1
#

pLDDT: mean 80.94, std 17.13, range [41.81, 97.56]

Radius of gyration: 24.31 Å; chains: 1; bounding box: 51×58×65 Å

Secondary structure (DSSP, 8-state):
--HHHHHHHHHHTTT--EEE-TT-TT--HHHHHHHHHH-TT--EEEEEEEEHHHHHHSPPP--TT--EEEEEEE------------------PPPPP-

Foldseek 3Di:
DDVVVVVVVLVVLQPDAEDAAQPPPPDDQLNVLVSQQRRLNHAEDHHEEHEPVNVVVGDDGNPPNHNYYHYHYHDDDPPDPPPPPPPPDDDDDDDDDD

Sequence (98 aa):
MNIHAFVELGRHFESLEEVDLGLTESVDSHMVQDILESCPKLLTFRGPTINASDIVNGGPWVCRSLRSMKLLFDVTVPAAGTSSQSVSSAASSPSSPK